Protein AF-A0AA37BQ03-F1 (afdb_monomer_lite)

Sequence (145 aa):
MERDRLVPVPTDLEKDLVEYISRFRMPSDPRALFTTEKGRMGYSYLRSFISRLGARVGIKGLHTHLFRHYYASELYRITGDIRLVQILVRHARIETTTIYEHLTTKEAVEKGKSAVEKLFRGGGDLMHDYQKTWEQHKTDGSTGI

Organism: NCBI:txid399579

pLDDT: mean 76.85, std 19.97, range [30.73, 96.44]

InterPro domains:
  IPR002104 Integrase, catalytic domain [PF00589] (2-106)
  IPR002104 Integrase, catalytic domain [PS51898] (1-113)
  IPR011010 DNA breaking-rejoining enzyme, catalytic core [SSF56349] (3-107)
  IPR013762 Integrase-like, catalytic domain superfamily [G3DSA:1.10.443.10] (1-120)

Secondary structure (DSSP, 8-state):
-PPP------TTHHHHHHHHHHHT--TT-TT-SSEETTEEPPHHHHHHHHHHHHHHTT-TT--HHHHHHHHHHHHHHHH--HHHHHHHH---------------HHHHHHHHHHHHHHHHH-TTS-HHHHHHHHHHHHHS-----

Structure (mmCIF, N/CA/C/O backbone):
data_AF-A0AA37BQ03-F1
#
_entry.id   AF-A0AA37BQ03-F1
#
loop_
_atom_site.group_PDB
_atom_site.id
_atom_site.type_symbol
_atom_site.label_atom_id
_atom_site.label_alt_id
_atom_site.label_comp_id
_atom_site.label_asym_id
_atom_site.label_entity_id
_atom_site.label_seq_id
_atom_site.pdbx_PDB_ins_code
_atom_site.Cartn_x
_atom_site.Cartn_y
_atom_site.Cartn_z
_atom_site.occupancy
_atom_site.B_iso_or_equiv
_atom_site.auth_seq_id
_atom_site.auth_comp_id
_atom_site.auth_asym_id
_atom_site.auth_atom_id
_atom_site.pdbx_PDB_model_num
ATOM 1 N N . MET A 1 1 ? 11.336 -17.155 13.006 1.00 40.31 1 MET A N 1
ATOM 2 C CA . MET A 1 1 ? 10.585 -17.573 11.805 1.00 40.31 1 MET A CA 1
ATOM 3 C C . MET A 1 1 ? 9.521 -16.533 11.531 1.00 40.31 1 MET A C 1
ATOM 5 O O . MET A 1 1 ? 8.721 -16.251 12.417 1.00 40.31 1 MET A O 1
ATOM 9 N N . GLU A 1 2 ? 9.583 -15.903 10.365 1.00 48.75 2 GLU A N 1
ATOM 10 C CA . GLU A 1 2 ? 8.554 -14.978 9.890 1.00 48.75 2 GLU A CA 1
ATOM 11 C C . GLU A 1 2 ? 7.289 -15.798 9.594 1.00 48.75 2 GLU A C 1
ATOM 13 O O . GLU A 1 2 ? 7.377 -16.838 8.949 1.00 48.75 2 GLU A O 1
ATOM 18 N N . ARG A 1 3 ? 6.151 -15.418 10.186 1.00 57.66 3 ARG A N 1
ATOM 19 C CA . ARG A 1 3 ? 4.879 -16.133 10.018 1.00 57.66 3 ARG A CA 1
ATOM 20 C C . ARG A 1 3 ? 4.084 -15.473 8.901 1.00 57.66 3 ARG A C 1
ATOM 22 O O . ARG A 1 3 ? 3.956 -14.247 8.903 1.00 57.66 3 ARG A O 1
ATOM 29 N N . ASP A 1 4 ? 3.522 -16.287 8.015 1.00 71.19 4 ASP A N 1
ATOM 30 C CA . ASP A 1 4 ? 2.591 -15.833 6.986 1.00 71.19 4 ASP A CA 1
ATOM 31 C C . ASP A 1 4 ? 1.435 -15.051 7.619 1.00 71.19 4 ASP A C 1
ATOM 33 O O . ASP A 1 4 ? 0.912 -15.411 8.681 1.00 71.19 4 ASP A O 1
ATOM 37 N N . ARG A 1 5 ? 1.048 -13.943 6.980 1.00 71.81 5 ARG A N 1
ATOM 38 C CA . ARG A 1 5 ? -0.001 -13.057 7.479 1.00 71.81 5 ARG A CA 1
ATOM 39 C C . ARG A 1 5 ? -0.948 -12.658 6.361 1.00 71.81 5 ARG A C 1
ATOM 41 O O . ARG A 1 5 ? -0.526 -12.318 5.262 1.00 71.81 5 ARG A O 1
ATOM 48 N N . LEU A 1 6 ? -2.230 -12.625 6.700 1.00 80.06 6 LEU A N 1
ATOM 49 C CA . LEU A 1 6 ? -3.270 -12.070 5.850 1.00 80.06 6 LEU A CA 1
ATOM 50 C C . LEU A 1 6 ? -3.343 -10.548 6.031 1.00 80.06 6 LEU A C 1
ATOM 52 O O . LEU A 1 6 ? -3.340 -10.042 7.157 1.00 80.06 6 LEU A O 1
ATOM 56 N N . VAL A 1 7 ? -3.420 -9.826 4.917 1.00 83.44 7 VAL A N 1
ATOM 57 C CA . VAL A 1 7 ? -3.611 -8.373 4.870 1.00 83.44 7 VAL A CA 1
ATOM 58 C C . VAL A 1 7 ? -4.824 -8.109 3.978 1.00 83.44 7 VAL A C 1
ATOM 60 O O . VAL A 1 7 ? -4.871 -8.665 2.880 1.00 83.44 7 VAL A O 1
ATOM 63 N N . PRO A 1 8 ? -5.815 -7.315 4.425 1.00 86.38 8 PRO A N 1
ATOM 64 C CA . PRO A 1 8 ? -6.913 -6.921 3.562 1.00 86.38 8 PRO A CA 1
ATOM 65 C C . PRO A 1 8 ? -6.365 -6.012 2.464 1.00 86.38 8 PRO A C 1
ATOM 67 O O . PRO A 1 8 ? -5.606 -5.082 2.739 1.00 86.38 8 PRO A O 1
ATOM 70 N N . VAL A 1 9 ? -6.755 -6.294 1.229 1.00 87.88 9 VAL A N 1
ATOM 71 C CA . VAL A 1 9 ? -6.432 -5.475 0.062 1.00 87.88 9 VAL A CA 1
ATOM 72 C C . VAL A 1 9 ? -7.726 -4.988 -0.588 1.00 87.88 9 VAL A C 1
ATOM 74 O O . VAL A 1 9 ? -8.752 -5.655 -0.431 1.00 87.88 9 VAL A O 1
ATOM 77 N N . PRO A 1 10 ? -7.701 -3.844 -1.291 1.00 88.38 10 PRO A N 1
ATOM 78 C CA . PRO A 1 10 ? -8.856 -3.361 -2.039 1.00 88.38 10 PRO A CA 1
ATOM 79 C C . PRO A 1 10 ? -9.300 -4.367 -3.093 1.00 88.38 10 PRO A C 1
ATOM 81 O O . PRO A 1 10 ? -8.460 -5.038 -3.697 1.00 88.38 10 PRO A O 1
ATOM 84 N N . THR A 1 11 ? -10.602 -4.421 -3.358 1.00 85.81 11 THR A N 1
ATOM 85 C CA . THR A 1 11 ? -11.160 -5.326 -4.377 1.00 85.81 11 THR A CA 1
ATOM 86 C C . THR A 1 11 ? -10.598 -5.057 -5.773 1.00 85.81 11 THR A C 1
ATOM 88 O O . THR A 1 11 ? -10.321 -5.991 -6.522 1.00 85.81 11 THR A O 1
ATOM 91 N N . ASP A 1 12 ? -10.326 -3.792 -6.088 1.00 86.19 12 ASP A N 1
ATOM 92 C CA . ASP A 1 12 ? -9.810 -3.384 -7.395 1.00 86.19 12 ASP A CA 1
ATOM 93 C C . ASP A 1 12 ? -8.310 -3.712 -7.585 1.00 86.19 12 ASP A C 1
ATOM 95 O O . ASP A 1 12 ? -7.830 -3.771 -8.718 1.00 86.19 12 ASP A O 1
ATOM 99 N N . LEU A 1 13 ? -7.572 -4.023 -6.505 1.00 90.06 13 LEU A N 1
ATOM 100 C CA . LEU A 1 13 ? -6.137 -4.334 -6.587 1.00 90.06 13 LEU A CA 1
ATOM 101 C C . LEU A 1 13 ? -5.863 -5.590 -7.419 1.00 90.06 13 LEU A C 1
ATOM 103 O O . LEU A 1 13 ? -4.833 -5.676 -8.084 1.00 90.06 13 LEU A O 1
ATOM 107 N N . GLU A 1 14 ? -6.759 -6.576 -7.382 1.00 89.81 14 GLU A N 1
ATOM 108 C CA . GLU A 1 14 ? -6.603 -7.798 -8.174 1.00 89.81 14 GLU A CA 1
ATOM 109 C C . GLU A 1 14 ? -6.514 -7.470 -9.667 1.00 89.81 14 GLU A C 1
ATOM 111 O O . GLU A 1 14 ? -5.606 -7.938 -10.355 1.00 89.81 14 GLU A O 1
ATOM 116 N N . LYS A 1 15 ? -7.403 -6.596 -10.145 1.00 90.69 15 LYS A N 1
ATOM 117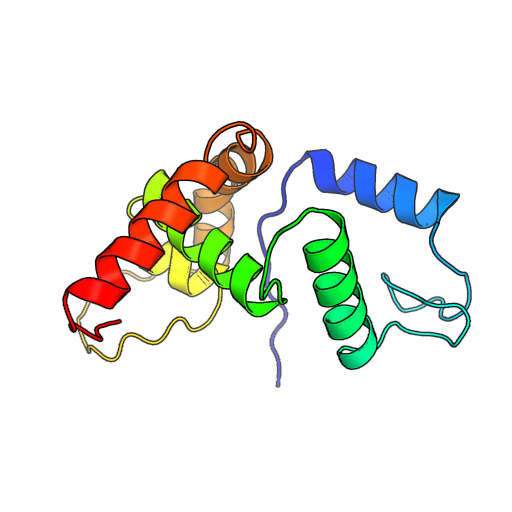 C CA . LYS A 1 15 ? -7.423 -6.141 -11.534 1.00 90.69 15 LYS A CA 1
ATOM 118 C C . LYS A 1 15 ? -6.120 -5.433 -11.904 1.00 90.69 15 LYS A C 1
ATOM 120 O O . LYS A 1 15 ? -5.528 -5.756 -12.934 1.00 90.69 15 LYS A O 1
ATOM 125 N N . ASP A 1 16 ? -5.648 -4.529 -11.049 1.00 92.50 16 ASP A N 1
ATOM 126 C CA . ASP A 1 16 ? -4.402 -3.789 -11.273 1.00 92.50 16 ASP A CA 1
ATOM 127 C C . ASP A 1 16 ? -3.182 -4.720 -11.308 1.00 92.50 16 ASP A C 1
ATOM 129 O O . ASP A 1 16 ? -2.279 -4.552 -12.131 1.00 92.50 16 ASP A O 1
ATOM 133 N N . LEU A 1 17 ? -3.150 -5.738 -10.442 1.00 94.00 17 LEU A N 1
ATOM 134 C CA . LEU A 1 17 ? -2.080 -6.734 -10.419 1.00 94.00 17 LEU A CA 1
ATOM 135 C C . LEU A 1 17 ? -2.103 -7.625 -11.660 1.00 94.00 17 LEU A C 1
ATOM 137 O O . LEU A 1 17 ? -1.041 -7.900 -12.219 1.00 94.00 17 LEU A O 1
ATOM 141 N N . VAL A 1 18 ? -3.282 -8.053 -12.114 1.00 94.56 18 VAL A N 1
ATOM 142 C CA . VAL A 1 18 ? -3.431 -8.824 -13.356 1.00 94.56 18 VAL A CA 1
ATOM 143 C C . VAL A 1 18 ? -2.958 -8.004 -14.554 1.00 94.56 18 VAL A C 1
ATOM 145 O O . VAL A 1 18 ? -2.192 -8.511 -15.379 1.00 94.56 18 VAL A O 1
ATOM 148 N N . GLU A 1 19 ? -3.344 -6.730 -14.637 1.00 95.62 19 GLU A N 1
ATOM 149 C CA . GLU A 1 19 ? -2.874 -5.834 -15.693 1.00 95.62 19 GLU A CA 1
ATOM 150 C C . GLU A 1 19 ? -1.354 -5.641 -15.627 1.00 95.62 19 GLU A C 1
ATOM 152 O O . GLU A 1 19 ? -0.666 -5.783 -16.642 1.00 95.62 19 GLU A O 1
ATOM 157 N N . TYR A 1 20 ? -0.810 -5.395 -14.433 1.00 95.81 20 TYR A N 1
ATOM 158 C CA . TYR A 1 20 ? 0.628 -5.287 -14.210 1.00 95.81 20 TYR A CA 1
ATOM 159 C C . TYR A 1 20 ? 1.383 -6.527 -14.688 1.00 95.81 20 TYR A C 1
ATOM 161 O O . TYR A 1 20 ? 2.325 -6.403 -15.474 1.00 95.81 20 TYR A O 1
ATOM 169 N N . ILE A 1 21 ? 0.959 -7.717 -14.257 1.00 95.31 21 ILE A N 1
ATOM 170 C CA . ILE A 1 21 ? 1.590 -8.989 -14.626 1.00 95.31 21 ILE A CA 1
ATOM 171 C C . ILE A 1 21 ? 1.547 -9.198 -16.141 1.00 95.31 21 ILE A C 1
ATOM 173 O O . ILE A 1 21 ? 2.533 -9.657 -16.713 1.00 95.31 21 ILE A O 1
ATOM 177 N N . SER A 1 22 ? 0.435 -8.840 -16.782 1.00 95.25 22 SER A N 1
ATOM 178 C CA . SER A 1 22 ? 0.210 -9.106 -18.205 1.00 95.25 22 SER A CA 1
ATOM 179 C C . SER A 1 22 ? 0.906 -8.106 -19.130 1.00 95.25 22 SER A C 1
ATOM 181 O O . SER A 1 22 ? 1.281 -8.470 -20.242 1.00 95.25 22 SER A O 1
ATOM 183 N N . ARG A 1 23 ? 1.059 -6.842 -18.709 1.00 95.69 23 ARG A N 1
ATOM 184 C CA . ARG A 1 23 ? 1.500 -5.745 -19.594 1.00 95.69 23 ARG A CA 1
ATOM 185 C C . ARG A 1 23 ? 2.852 -5.142 -19.234 1.00 95.69 23 ARG A C 1
ATOM 187 O O . ARG A 1 23 ? 3.537 -4.642 -20.121 1.00 95.69 23 ARG A O 1
ATOM 194 N N . PHE A 1 24 ? 3.223 -5.139 -17.955 1.00 94.62 24 PHE A N 1
ATOM 195 C CA . PHE A 1 24 ? 4.333 -4.319 -17.456 1.00 94.62 24 PHE A CA 1
ATOM 196 C C . PHE A 1 24 ? 5.413 -5.118 -16.716 1.00 94.62 24 PHE A C 1
ATOM 198 O O . PHE A 1 24 ? 6.554 -4.664 -16.611 1.00 94.62 24 PHE A O 1
ATOM 205 N N . ARG A 1 25 ? 5.080 -6.292 -16.173 1.00 95.31 25 ARG A N 1
ATOM 206 C CA . ARG A 1 25 ? 6.011 -7.113 -15.398 1.00 95.31 25 ARG A CA 1
ATOM 207 C C . ARG A 1 25 ? 7.066 -7.753 -16.300 1.00 95.31 25 ARG A C 1
ATOM 209 O O . ARG A 1 25 ? 6.753 -8.534 -17.193 1.00 95.31 25 ARG A O 1
ATOM 216 N N . MET A 1 26 ? 8.335 -7.503 -15.988 1.00 94.44 26 MET A N 1
ATOM 217 C CA . MET A 1 26 ? 9.463 -8.117 -16.692 1.00 94.44 26 MET A CA 1
ATOM 218 C C . MET A 1 26 ? 9.594 -9.608 -16.318 1.00 94.44 26 MET A C 1
ATOM 220 O O . MET A 1 26 ? 9.584 -9.931 -15.125 1.00 94.44 26 MET A O 1
ATOM 224 N N . PRO A 1 27 ? 9.785 -10.535 -17.274 1.00 94.06 27 PRO A N 1
ATOM 225 C CA . PRO A 1 27 ? 9.878 -11.975 -17.005 1.00 94.06 27 PRO A CA 1
ATOM 226 C C . PRO A 1 27 ? 11.272 -12.416 -16.506 1.00 94.06 27 PRO A C 1
ATOM 228 O O . PRO A 1 27 ? 11.739 -13.503 -16.825 1.00 94.06 27 PRO A O 1
ATOM 231 N N . SER A 1 28 ? 11.959 -11.578 -15.725 1.00 95.69 28 SER A N 1
ATOM 232 C CA . SER A 1 28 ? 13.349 -11.789 -15.286 1.00 95.69 28 SER A CA 1
ATOM 233 C C . SER A 1 28 ? 13.503 -12.660 -14.030 1.00 95.69 28 SER A C 1
ATOM 235 O O . SER A 1 28 ? 14.581 -13.185 -13.774 1.00 95.69 28 SER A O 1
ATOM 237 N N . ASP A 1 29 ? 12.439 -12.829 -13.239 1.00 95.25 29 ASP A N 1
ATOM 238 C CA . ASP A 1 29 ? 12.361 -13.785 -12.123 1.00 95.25 29 ASP A CA 1
ATOM 239 C C . ASP A 1 29 ? 10.924 -14.331 -12.061 1.00 95.25 29 ASP A C 1
ATOM 241 O O . ASP A 1 29 ? 10.019 -13.576 -11.704 1.00 95.25 29 ASP A O 1
ATOM 245 N N . PRO A 1 30 ? 10.658 -15.609 -12.388 1.00 92.25 30 PRO A N 1
ATOM 246 C CA . PRO A 1 30 ? 9.303 -16.167 -12.386 1.00 92.25 30 PRO A CA 1
ATOM 247 C C . PRO A 1 30 ? 8.683 -16.282 -10.983 1.00 92.25 30 PRO A C 1
ATOM 249 O O . PRO A 1 30 ? 7.473 -16.446 -10.870 1.00 92.25 30 PRO A O 1
ATOM 252 N N . ARG A 1 31 ? 9.476 -16.179 -9.908 1.00 94.50 31 ARG A N 1
ATOM 253 C CA . ARG A 1 31 ? 9.014 -16.334 -8.518 1.00 94.50 31 ARG A CA 1
ATOM 254 C C . ARG A 1 31 ? 8.711 -15.010 -7.815 1.00 94.50 31 ARG A C 1
ATOM 256 O O . ARG A 1 31 ? 8.228 -15.034 -6.686 1.00 94.50 31 ARG A O 1
ATOM 263 N N . ALA A 1 32 ? 9.023 -13.865 -8.423 1.00 95.00 32 ALA A N 1
ATOM 264 C CA . ALA A 1 32 ? 8.833 -12.550 -7.810 1.00 95.00 32 ALA A CA 1
ATOM 265 C C . ALA A 1 32 ? 7.650 -11.800 -8.424 1.00 95.00 32 ALA A C 1
ATOM 267 O O . ALA A 1 32 ? 7.584 -11.661 -9.639 1.00 95.00 32 ALA A O 1
ATOM 268 N N . LEU A 1 33 ? 6.752 -11.238 -7.612 1.00 94.56 33 LEU A N 1
ATOM 269 C CA . LEU A 1 33 ? 5.666 -10.409 -8.145 1.00 94.56 33 LEU A CA 1
ATOM 270 C C . LEU A 1 33 ? 6.225 -9.165 -8.852 1.00 94.56 33 LEU A C 1
ATOM 272 O O . LEU A 1 33 ? 5.939 -8.960 -10.024 1.00 94.56 33 LEU A O 1
ATOM 276 N N . PHE A 1 34 ? 7.088 -8.402 -8.175 1.00 95.62 34 PHE A N 1
ATOM 277 C CA . PHE A 1 34 ? 7.704 -7.191 -8.720 1.00 95.62 34 PHE A CA 1
ATOM 278 C C . PHE A 1 34 ? 9.124 -7.447 -9.227 1.00 95.62 34 PHE A C 1
ATOM 280 O O . PHE A 1 34 ? 10.013 -7.872 -8.479 1.00 95.62 34 PHE A O 1
ATOM 287 N N . THR A 1 35 ? 9.352 -7.135 -10.497 1.00 96.44 35 THR A N 1
ATOM 288 C CA . THR A 1 35 ? 10.618 -7.380 -11.194 1.00 96.44 35 THR A CA 1
ATOM 289 C C . THR A 1 35 ? 11.126 -6.130 -11.908 1.00 96.44 35 THR A C 1
ATOM 291 O O . THR A 1 35 ? 10.409 -5.154 -12.122 1.00 96.44 35 THR A O 1
ATOM 294 N N . THR A 1 36 ? 12.407 -6.166 -12.250 1.00 94.50 36 THR A N 1
ATOM 295 C CA . THR A 1 36 ? 13.124 -5.200 -13.086 1.00 94.50 36 THR A CA 1
ATOM 296 C C . THR A 1 36 ? 13.821 -5.963 -14.211 1.00 94.50 36 THR A C 1
ATOM 298 O O . THR A 1 36 ? 13.879 -7.191 -14.182 1.00 94.50 36 THR A O 1
ATOM 301 N N . GLU A 1 37 ? 14.428 -5.270 -15.169 1.00 92.06 37 GLU A N 1
ATOM 302 C CA . GLU A 1 37 ? 15.248 -5.911 -16.212 1.00 92.06 37 GLU A CA 1
ATOM 303 C C . GLU A 1 37 ? 16.388 -6.771 -15.634 1.00 92.06 37 GLU A C 1
ATOM 305 O O . GLU A 1 37 ? 16.770 -7.775 -16.223 1.00 92.06 37 GLU A O 1
ATOM 310 N N . LYS A 1 38 ? 16.891 -6.424 -14.440 1.00 92.44 38 LYS A N 1
ATOM 311 C CA . LYS A 1 38 ? 18.000 -7.119 -13.764 1.00 92.44 38 LYS A CA 1
ATOM 312 C C . LYS A 1 38 ? 17.561 -8.280 -12.858 1.00 92.44 38 LYS A C 1
ATOM 314 O O . LYS A 1 38 ? 18.397 -8.836 -12.153 1.00 92.44 38 LYS A O 1
ATOM 319 N N . GLY A 1 39 ? 16.271 -8.619 -12.822 1.00 94.88 39 GLY A N 1
ATOM 320 C CA . GLY 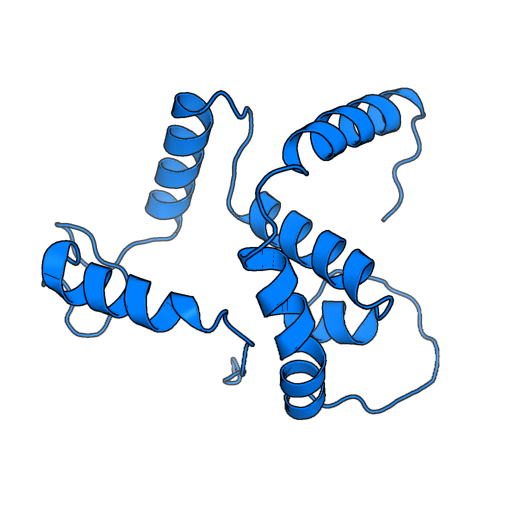A 1 39 ? 15.707 -9.625 -11.911 1.00 94.88 39 GLY A CA 1
ATOM 321 C C . GLY A 1 39 ? 14.764 -9.021 -10.870 1.00 94.88 39 GLY A C 1
ATOM 322 O O . GLY A 1 39 ? 14.155 -7.971 -11.095 1.00 94.88 39 GLY A O 1
ATOM 323 N N . ARG A 1 40 ? 14.633 -9.677 -9.711 1.00 96.38 40 ARG A N 1
ATOM 324 C CA . ARG A 1 40 ? 13.757 -9.249 -8.606 1.00 96.38 40 ARG A CA 1
ATOM 325 C C . ARG A 1 40 ? 13.994 -7.793 -8.203 1.00 96.38 40 ARG A C 1
ATOM 327 O O . ARG A 1 40 ? 15.131 -7.361 -8.023 1.00 96.38 40 ARG A O 1
ATOM 334 N N . MET A 1 41 ? 12.911 -7.049 -7.986 1.00 95.56 41 MET A N 1
ATOM 335 C CA . MET A 1 41 ? 13.011 -5.683 -7.484 1.00 95.56 41 MET A CA 1
ATOM 336 C C . MET A 1 41 ? 13.550 -5.668 -6.046 1.00 95.56 41 MET A C 1
ATOM 338 O O . MET A 1 41 ? 12.923 -6.186 -5.124 1.00 95.56 41 MET A O 1
ATOM 342 N N . GLY A 1 42 ? 14.713 -5.046 -5.853 1.00 94.75 42 GLY A N 1
ATOM 343 C CA . GLY A 1 42 ? 15.289 -4.817 -4.529 1.00 94.75 42 GLY A CA 1
ATOM 344 C C . GLY A 1 42 ? 14.697 -3.593 -3.822 1.00 94.75 42 GLY A C 1
ATOM 345 O O . GLY A 1 42 ? 14.231 -2.646 -4.460 1.00 94.75 42 GLY A O 1
ATOM 346 N N . TYR A 1 43 ? 14.792 -3.568 -2.491 1.00 91.19 43 TYR A N 1
ATOM 347 C CA . TYR A 1 43 ? 14.283 -2.464 -1.667 1.00 91.19 43 TYR A CA 1
ATOM 348 C C . TYR A 1 43 ? 14.921 -1.106 -2.010 1.00 91.19 43 TYR A C 1
ATOM 350 O O . TYR A 1 43 ? 14.225 -0.092 -2.072 1.00 91.19 43 TYR A O 1
ATOM 358 N N . SER A 1 44 ? 16.226 -1.080 -2.301 1.00 91.12 44 SER A N 1
ATOM 359 C CA . SER A 1 44 ? 16.927 0.146 -2.707 1.00 91.12 44 SER A CA 1
ATOM 360 C C . SER A 1 44 ? 16.343 0.742 -3.989 1.00 91.12 44 SER A C 1
ATOM 362 O O . SER A 1 44 ? 16.134 1.952 -4.061 1.00 91.12 44 SER A O 1
ATOM 364 N N . TYR A 1 45 ? 16.002 -0.103 -4.971 1.00 93.56 45 TYR A N 1
ATOM 365 C CA . TYR A 1 45 ? 15.361 0.350 -6.206 1.00 93.56 45 TYR A CA 1
ATOM 366 C C . TYR A 1 45 ? 13.977 0.937 -5.927 1.00 93.56 45 TYR A C 1
ATOM 368 O O . TYR A 1 45 ? 13.686 2.037 -6.394 1.00 93.56 45 TYR A O 1
ATOM 376 N N . LEU A 1 46 ? 13.153 0.244 -5.130 1.00 92.56 46 LEU A N 1
ATOM 377 C CA . LEU A 1 46 ? 11.826 0.723 -4.737 1.00 92.56 46 LEU A CA 1
ATOM 378 C C . LEU A 1 46 ? 11.910 2.094 -4.054 1.00 92.56 46 LEU A C 1
ATOM 380 O O . LEU A 1 46 ? 11.184 3.015 -4.421 1.00 92.56 46 LEU A O 1
ATOM 384 N N . ARG A 1 47 ? 12.836 2.267 -3.103 1.00 91.19 47 ARG A N 1
ATOM 385 C CA . ARG A 1 47 ? 13.047 3.543 -2.406 1.00 91.19 47 ARG A CA 1
ATOM 386 C C . ARG A 1 47 ? 13.403 4.668 -3.381 1.00 91.19 47 ARG A C 1
ATOM 388 O O . ARG A 1 47 ? 12.792 5.734 -3.325 1.00 91.19 47 ARG A O 1
ATOM 395 N N . SER A 1 48 ? 14.349 4.432 -4.290 1.00 91.81 48 SER A N 1
ATOM 396 C CA . SER A 1 48 ? 14.721 5.422 -5.306 1.00 91.81 48 SER A CA 1
ATOM 397 C C . SER A 1 48 ? 13.580 5.706 -6.286 1.00 91.81 48 SER A C 1
ATOM 399 O O . SER A 1 48 ? 13.388 6.854 -6.675 1.00 91.81 48 SER A O 1
ATOM 401 N N . PHE A 1 49 ? 12.809 4.690 -6.678 1.00 92.31 49 PHE A N 1
ATOM 402 C CA . PHE A 1 49 ? 11.643 4.842 -7.547 1.00 92.31 49 PHE A CA 1
ATOM 403 C C . PHE A 1 49 ? 10.579 5.744 -6.912 1.00 92.31 49 PHE A C 1
ATOM 405 O O . PHE A 1 49 ? 10.165 6.716 -7.539 1.00 92.31 49 PHE A O 1
ATOM 412 N N . ILE A 1 50 ? 10.213 5.489 -5.654 1.00 92.69 50 ILE A N 1
ATOM 413 C CA . ILE A 1 50 ? 9.247 6.309 -4.912 1.00 92.69 50 ILE A CA 1
ATOM 414 C C . ILE A 1 50 ? 9.743 7.747 -4.732 1.00 92.69 50 ILE A C 1
ATOM 416 O O . ILE A 1 50 ? 8.977 8.686 -4.929 1.00 92.69 50 ILE A O 1
ATOM 420 N N . SER A 1 51 ? 11.028 7.939 -4.425 1.00 90.06 51 SER A N 1
ATOM 421 C CA . SER A 1 51 ? 11.604 9.282 -4.300 1.00 90.06 51 SER A CA 1
ATOM 422 C C . SER A 1 51 ? 11.529 10.069 -5.617 1.00 90.06 51 SER A C 1
ATOM 424 O O . SER A 1 51 ? 11.113 11.228 -5.618 1.00 90.06 51 SER A O 1
ATOM 426 N N . ARG A 1 52 ? 11.844 9.430 -6.755 1.00 92.88 52 ARG A N 1
ATOM 427 C CA . ARG A 1 52 ? 11.699 10.046 -8.086 1.00 92.88 52 ARG A CA 1
ATOM 428 C C . ARG A 1 52 ? 10.243 10.346 -8.432 1.00 92.88 52 ARG A C 1
ATOM 430 O O . ARG A 1 52 ? 9.970 11.384 -9.028 1.00 92.88 52 ARG A O 1
ATOM 437 N N . LEU A 1 53 ? 9.323 9.450 -8.076 1.00 93.31 53 LEU A N 1
ATOM 438 C CA . LEU A 1 53 ? 7.894 9.668 -8.276 1.00 93.31 53 LEU A CA 1
ATOM 439 C C . LEU A 1 53 ? 7.430 10.904 -7.501 1.00 93.31 53 LEU A C 1
ATOM 441 O O . LEU A 1 53 ? 6.809 11.775 -8.095 1.00 93.31 53 LEU A O 1
ATOM 445 N N . GLY A 1 54 ? 7.813 11.020 -6.225 1.00 91.88 54 GLY A N 1
ATOM 446 C CA . GLY A 1 54 ? 7.514 12.183 -5.387 1.00 91.88 54 GLY A CA 1
ATOM 447 C C . GLY A 1 54 ? 8.017 13.485 -5.999 1.00 91.88 54 GLY A C 1
ATOM 448 O O . GLY A 1 54 ? 7.248 14.429 -6.138 1.00 91.88 54 GLY A O 1
ATOM 449 N N . ALA A 1 55 ? 9.268 13.507 -6.469 1.00 91.50 55 ALA A N 1
ATOM 450 C CA . ALA A 1 55 ? 9.823 14.670 -7.159 1.00 91.50 55 ALA A CA 1
ATOM 451 C C . ALA A 1 55 ? 9.018 15.054 -8.415 1.00 91.50 55 ALA A C 1
ATOM 453 O O . ALA A 1 55 ? 8.782 16.236 -8.648 1.00 91.50 55 ALA A O 1
ATOM 454 N N . ARG A 1 56 ? 8.555 14.067 -9.196 1.00 93.44 56 ARG A N 1
ATOM 455 C CA . ARG A 1 56 ? 7.748 14.296 -10.406 1.00 93.44 56 ARG A CA 1
ATOM 456 C C . ARG A 1 56 ? 6.378 14.901 -10.101 1.00 93.44 56 ARG A C 1
ATOM 458 O O . ARG A 1 56 ? 5.909 15.724 -10.875 1.00 93.44 56 ARG A O 1
ATOM 465 N N . VAL A 1 57 ? 5.744 14.491 -9.004 1.00 93.00 57 VAL A N 1
ATOM 466 C CA . VAL A 1 57 ? 4.411 14.981 -8.606 1.00 93.00 57 VAL A CA 1
ATOM 467 C C . VAL A 1 57 ? 4.467 16.148 -7.610 1.00 93.00 57 VAL A C 1
ATOM 469 O O . VAL A 1 57 ? 3.440 16.544 -7.074 1.00 93.00 57 VAL A O 1
ATOM 472 N N . GLY A 1 58 ? 5.657 16.694 -7.330 1.00 91.31 58 GLY A N 1
ATOM 473 C CA . GLY A 1 58 ? 5.840 17.827 -6.416 1.00 91.31 58 GLY A CA 1
ATOM 474 C C . GLY A 1 58 ? 5.786 17.488 -4.918 1.00 91.31 58 GLY A C 1
ATOM 475 O O . GLY A 1 58 ? 5.813 18.393 -4.086 1.00 91.31 58 GLY A O 1
ATOM 476 N N . ILE A 1 59 ? 5.762 16.207 -4.540 1.00 88.06 59 ILE A N 1
ATOM 477 C CA . ILE A 1 59 ? 5.755 15.763 -3.139 1.00 88.06 59 ILE A CA 1
ATOM 478 C C . ILE A 1 59 ? 7.196 15.587 -2.646 1.00 88.06 59 ILE A C 1
ATOM 480 O O . ILE A 1 59 ? 7.882 14.607 -2.958 1.00 88.06 59 ILE A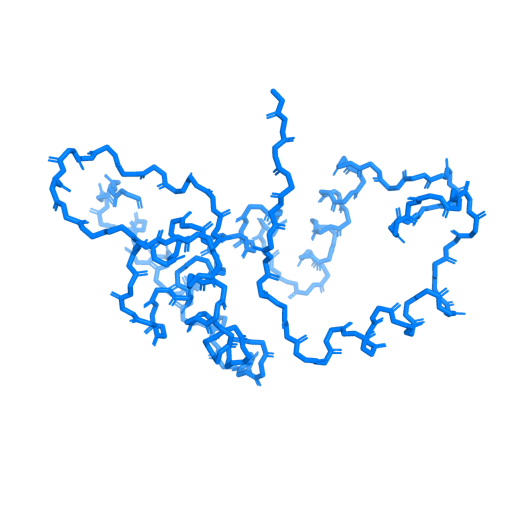 O 1
ATOM 484 N N . LYS A 1 60 ? 7.662 16.539 -1.831 1.00 85.62 60 LYS A N 1
ATOM 485 C CA . LYS A 1 60 ? 8.986 16.482 -1.193 1.00 85.62 60 LYS A CA 1
ATOM 486 C C . LYS A 1 60 ? 9.026 15.393 -0.117 1.00 85.62 60 LYS A C 1
ATOM 488 O O . LYS A 1 60 ? 8.116 15.270 0.692 1.00 85.62 60 LYS A O 1
ATOM 493 N N . GLY A 1 61 ? 10.114 14.621 -0.087 1.00 83.50 61 GLY A N 1
ATOM 494 C CA . GLY A 1 61 ? 10.356 13.630 0.968 1.00 83.50 61 GLY A CA 1
ATOM 495 C C . GLY A 1 61 ? 9.508 12.355 0.880 1.00 83.50 61 GLY A C 1
ATOM 496 O O . GLY A 1 61 ? 9.458 11.610 1.856 1.00 83.50 61 GLY A O 1
ATOM 497 N N . LEU A 1 62 ? 8.865 12.067 -0.258 1.00 87.81 62 LEU A N 1
ATOM 498 C CA . LEU A 1 62 ? 8.100 10.830 -0.445 1.00 87.81 62 LEU A CA 1
ATOM 499 C C . LEU A 1 62 ? 9.008 9.590 -0.336 1.00 87.81 62 LEU A C 1
ATOM 501 O O . LEU A 1 62 ? 9.994 9.454 -1.062 1.00 87.81 62 LEU A O 1
ATOM 505 N N . HIS A 1 63 ? 8.664 8.671 0.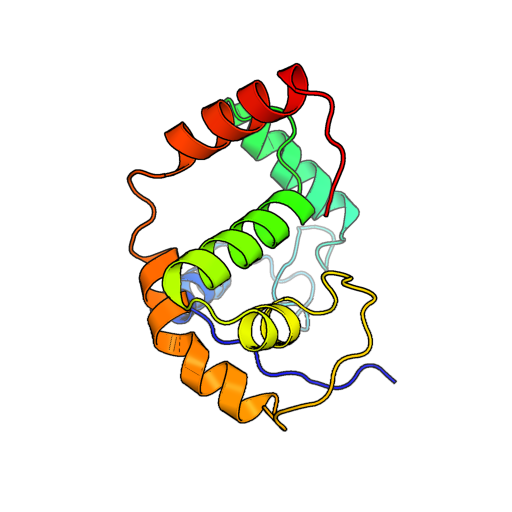566 1.00 85.81 63 HIS A N 1
ATOM 506 C CA . HIS A 1 63 ? 9.380 7.412 0.782 1.00 85.81 63 HIS A CA 1
ATOM 507 C C . HIS A 1 63 ? 8.434 6.331 1.328 1.00 85.81 63 HIS A C 1
ATOM 509 O O . HIS A 1 63 ? 7.326 6.619 1.769 1.00 85.81 63 HIS A O 1
ATOM 515 N N . THR A 1 64 ? 8.871 5.067 1.326 1.00 85.56 64 THR A N 1
ATOM 516 C CA . THR A 1 64 ? 7.999 3.908 1.610 1.00 85.56 64 THR A CA 1
ATOM 517 C C . THR A 1 64 ? 7.336 3.933 2.990 1.00 85.56 64 THR A C 1
ATOM 519 O O . THR A 1 64 ? 6.218 3.448 3.131 1.00 85.56 64 THR A O 1
ATOM 522 N N . HIS A 1 65 ? 8.002 4.484 4.013 1.00 84.50 65 HIS A N 1
ATOM 523 C CA . HIS A 1 65 ? 7.413 4.581 5.353 1.00 84.50 65 HIS A CA 1
ATOM 524 C C . HIS A 1 65 ? 6.256 5.583 5.398 1.00 84.50 65 HIS A C 1
ATOM 526 O O . HIS A 1 65 ? 5.301 5.342 6.127 1.00 84.50 65 HIS A O 1
ATOM 532 N N . LEU A 1 66 ? 6.273 6.637 4.573 1.00 85.38 66 LEU A N 1
ATOM 533 C CA . LEU A 1 66 ? 5.192 7.622 4.538 1.00 85.38 66 LEU A CA 1
ATOM 534 C C . LEU A 1 66 ? 3.858 6.994 4.113 1.00 85.38 66 LEU A C 1
ATOM 536 O O . LEU A 1 66 ? 2.842 7.258 4.743 1.00 85.38 66 LEU A O 1
ATOM 540 N N . PHE A 1 67 ? 3.864 6.089 3.126 1.00 87.31 67 PHE A N 1
ATOM 541 C CA . PHE A 1 67 ? 2.657 5.341 2.748 1.00 87.31 67 PHE A CA 1
ATOM 542 C C . PHE A 1 67 ? 2.125 4.477 3.889 1.00 87.31 67 PHE A C 1
ATOM 544 O O . PHE A 1 67 ? 0.918 4.373 4.082 1.00 87.31 67 PHE A O 1
ATOM 551 N N . ARG A 1 68 ? 3.025 3.872 4.670 1.00 85.56 68 ARG A N 1
ATOM 552 C CA . ARG A 1 68 ? 2.653 3.063 5.834 1.00 85.56 68 ARG A CA 1
ATOM 553 C C . ARG A 1 68 ? 2.037 3.916 6.942 1.00 85.56 68 ARG A C 1
ATOM 555 O O . ARG A 1 68 ? 1.050 3.489 7.527 1.00 85.56 68 ARG A O 1
ATOM 562 N N . HIS A 1 69 ? 2.609 5.087 7.223 1.00 84.12 69 HIS A N 1
ATOM 563 C CA . HIS A 1 69 ? 2.055 6.029 8.197 1.00 84.12 69 HIS A CA 1
ATOM 564 C C . HIS A 1 69 ? 0.690 6.544 7.749 1.00 84.12 69 HIS A C 1
ATOM 566 O O . HIS A 1 69 ? -0.255 6.467 8.522 1.00 84.12 69 HIS A O 1
ATOM 572 N N . TYR A 1 70 ? 0.565 6.959 6.486 1.00 86.25 70 TYR A N 1
ATOM 573 C CA . TYR A 1 70 ? -0.713 7.371 5.910 1.00 86.25 70 TYR A CA 1
ATOM 574 C C . TYR A 1 70 ? -1.771 6.271 6.046 1.00 86.25 70 TYR A C 1
ATOM 576 O O . TYR A 1 70 ? -2.845 6.513 6.585 1.00 86.25 70 TYR A O 1
ATOM 584 N N . TYR A 1 71 ? -1.430 5.040 5.652 1.00 87.75 71 TYR A N 1
ATOM 585 C CA . TYR A 1 71 ? -2.318 3.892 5.803 1.00 87.75 71 TYR A CA 1
ATOM 586 C C . TYR A 1 71 ? -2.732 3.665 7.264 1.00 87.75 71 TYR A C 1
ATOM 588 O O . TYR A 1 71 ? -3.904 3.427 7.529 1.00 87.75 71 TYR A O 1
ATOM 596 N N . ALA A 1 72 ? -1.804 3.770 8.220 1.00 86.94 72 ALA A N 1
ATOM 597 C CA . ALA A 1 72 ? -2.097 3.596 9.642 1.00 86.94 72 ALA A CA 1
ATOM 598 C C . ALA A 1 72 ? -3.045 4.676 10.187 1.00 86.94 72 ALA A C 1
ATOM 600 O O . ALA A 1 72 ? -4.052 4.345 10.816 1.00 86.94 72 ALA A O 1
ATOM 601 N N . SER A 1 73 ? -2.731 5.949 9.932 1.00 84.81 73 SER A N 1
ATOM 602 C CA . SER A 1 73 ? -3.516 7.091 10.405 1.00 84.81 73 SER A CA 1
ATOM 603 C C . SER A 1 73 ? -4.914 7.097 9.801 1.00 84.81 73 SER A C 1
ATOM 605 O O . SER A 1 73 ? -5.894 7.298 10.512 1.00 84.81 73 SER A O 1
ATOM 607 N N . GLU A 1 74 ? -5.024 6.818 8.504 1.00 87.12 74 GLU A N 1
ATOM 608 C CA . GLU A 1 74 ? -6.304 6.822 7.802 1.00 87.12 74 GLU A CA 1
ATOM 609 C C . GLU A 1 74 ? -7.174 5.626 8.198 1.00 87.12 74 GLU A C 1
ATOM 611 O O . GLU A 1 74 ? -8.372 5.765 8.441 1.00 87.12 74 GLU A O 1
ATOM 616 N N . LEU A 1 75 ? -6.564 4.453 8.372 1.00 87.38 75 LEU A N 1
ATOM 617 C CA . LEU A 1 75 ? -7.256 3.286 8.905 1.00 87.38 75 LEU A CA 1
ATOM 618 C C . LEU A 1 75 ? -7.787 3.550 10.322 1.00 87.38 75 LEU A C 1
ATOM 620 O O . LEU A 1 75 ? -8.922 3.175 10.621 1.00 87.38 75 LEU A O 1
ATOM 624 N N . TYR A 1 76 ? -7.015 4.226 11.180 1.00 87.19 76 TYR A N 1
ATOM 625 C CA . TYR A 1 76 ? -7.491 4.646 12.500 1.00 87.19 76 TYR A CA 1
ATOM 626 C C . TYR A 1 76 ? -8.644 5.646 12.387 1.00 87.19 76 TYR A C 1
ATOM 628 O O . TYR A 1 76 ? -9.666 5.463 13.037 1.00 87.19 76 TYR A O 1
ATOM 636 N N . ARG A 1 77 ? -8.531 6.652 11.515 1.00 86.25 77 ARG A N 1
ATOM 637 C CA . ARG A 1 77 ? -9.574 7.664 11.295 1.00 86.25 77 ARG A CA 1
ATOM 638 C C . ARG A 1 77 ? -10.909 7.047 10.874 1.00 86.25 77 ARG A C 1
ATOM 640 O O . ARG A 1 77 ? -11.956 7.491 11.330 1.00 86.25 77 ARG A O 1
ATOM 647 N N . ILE A 1 78 ? -10.876 6.023 10.020 1.00 87.75 78 ILE A N 1
ATOM 648 C CA . ILE A 1 78 ? -12.087 5.349 9.529 1.00 87.75 78 ILE A CA 1
ATOM 649 C C . ILE A 1 78 ? -12.689 4.412 10.586 1.00 87.75 78 ILE A C 1
ATOM 651 O O . ILE A 1 78 ? -13.906 4.243 10.628 1.00 87.75 78 ILE A O 1
ATOM 655 N N . THR A 1 79 ? -11.857 3.762 11.403 1.00 86.88 79 THR A N 1
ATOM 656 C CA . THR A 1 79 ? -12.297 2.643 12.258 1.00 86.88 79 THR A CA 1
ATOM 657 C C . THR A 1 79 ? -12.391 2.975 13.743 1.00 86.88 79 THR A C 1
ATOM 659 O O . THR A 1 79 ? -13.089 2.271 14.467 1.00 86.88 79 THR A O 1
ATOM 662 N N . GLY A 1 80 ? -11.668 3.994 14.209 1.00 87.38 80 GL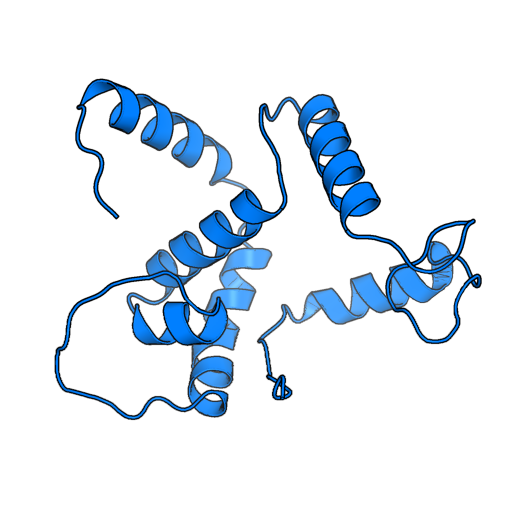Y A N 1
ATOM 663 C CA . GLY A 1 80 ? -11.467 4.301 15.627 1.00 87.38 80 GLY A CA 1
ATOM 664 C C . GLY A 1 80 ? -10.726 3.211 16.413 1.00 87.38 80 GLY A C 1
ATOM 665 O O . GLY A 1 80 ? -10.655 3.291 17.635 1.00 87.38 80 GLY A O 1
ATOM 666 N N . ASP A 1 81 ? -10.187 2.179 15.751 1.00 87.38 81 ASP A N 1
ATOM 667 C CA . ASP A 1 81 ? -9.678 0.970 16.404 1.00 87.38 81 ASP A CA 1
ATOM 668 C C . ASP A 1 81 ? -8.153 0.857 16.269 1.00 87.38 81 ASP A C 1
ATOM 670 O O . ASP A 1 81 ? -7.605 0.406 15.258 1.00 87.38 81 ASP A O 1
ATOM 674 N N . ILE A 1 82 ? -7.443 1.246 17.330 1.00 84.81 82 ILE A N 1
ATOM 675 C CA . ILE A 1 82 ? -5.978 1.191 17.362 1.00 84.81 82 ILE A CA 1
ATOM 676 C C . ILE A 1 82 ? -5.436 -0.248 17.346 1.00 84.81 82 ILE A C 1
ATOM 678 O O . ILE A 1 82 ? -4.345 -0.478 16.823 1.00 84.81 82 ILE A O 1
ATOM 682 N N . ARG A 1 83 ? -6.180 -1.245 17.854 1.00 82.69 83 ARG A N 1
ATOM 683 C CA . ARG A 1 83 ? -5.760 -2.660 17.823 1.00 82.69 83 ARG A CA 1
ATOM 684 C C . ARG A 1 83 ? -5.814 -3.208 16.409 1.00 82.69 83 ARG A C 1
ATOM 686 O O . ARG A 1 83 ? -4.856 -3.839 15.957 1.00 82.69 83 ARG A O 1
ATOM 693 N N . LEU A 1 84 ? -6.895 -2.913 15.695 1.00 86.06 84 LEU A N 1
ATOM 694 C CA . LEU A 1 84 ? -7.044 -3.220 14.279 1.00 86.06 84 LEU A CA 1
ATOM 695 C C . LEU A 1 84 ? -5.885 -2.626 13.470 1.00 86.06 84 LEU A C 1
ATOM 697 O O . LEU A 1 84 ? -5.251 -3.341 12.694 1.00 86.06 84 LEU A O 1
ATOM 701 N N . VAL A 1 85 ? -5.542 -1.357 13.705 1.00 86.38 85 VAL A N 1
ATOM 702 C CA . VAL A 1 85 ? -4.414 -0.679 13.044 1.00 86.38 85 VAL A CA 1
ATOM 703 C C . VAL A 1 85 ? -3.078 -1.337 13.389 1.00 86.38 85 VAL A C 1
ATOM 705 O O . VAL A 1 85 ? -2.294 -1.637 12.488 1.00 86.38 85 VAL A O 1
ATOM 708 N N . GLN A 1 86 ? -2.816 -1.626 14.668 1.00 82.94 86 GLN A N 1
ATOM 709 C CA . GLN A 1 86 ? -1.589 -2.297 15.115 1.00 82.94 86 GLN A CA 1
ATOM 710 C C . GLN A 1 86 ? -1.405 -3.659 14.448 1.00 82.94 86 GLN A C 1
ATOM 712 O O . GLN A 1 86 ? -0.305 -3.975 13.978 1.00 82.94 86 GLN A O 1
ATOM 717 N N . ILE A 1 87 ? -2.480 -4.449 14.388 1.00 84.12 87 ILE A N 1
ATOM 718 C CA . ILE A 1 87 ? -2.486 -5.751 13.734 1.00 84.12 87 ILE A CA 1
ATOM 719 C C . ILE A 1 87 ? -2.244 -5.553 12.237 1.00 84.12 87 ILE A C 1
ATOM 721 O O . ILE A 1 87 ? -1.280 -6.110 11.718 1.00 84.12 87 ILE A O 1
ATOM 725 N N . LEU A 1 88 ? -3.042 -4.724 11.550 1.00 85.62 88 LEU A N 1
ATOM 726 C CA . LEU A 1 88 ? -2.995 -4.529 10.096 1.00 85.62 88 LEU A CA 1
ATOM 727 C C . LEU A 1 88 ? -1.691 -3.917 9.578 1.00 85.62 88 LEU A C 1
ATOM 729 O O . LEU A 1 88 ? -1.179 -4.403 8.570 1.00 85.62 88 LEU A O 1
ATOM 733 N N . VAL A 1 89 ? -1.125 -2.929 10.266 1.00 82.62 89 VAL A N 1
ATOM 734 C CA . VAL A 1 89 ? 0.132 -2.279 9.874 1.00 82.62 89 VAL A CA 1
ATOM 735 C C . VAL A 1 89 ? 1.328 -3.129 10.283 1.00 82.62 89 VAL A C 1
ATOM 737 O O . VAL A 1 89 ? 2.263 -3.235 9.497 1.00 82.62 89 VAL A O 1
ATOM 740 N N . ARG A 1 90 ? 1.284 -3.791 11.448 1.00 74.19 90 ARG A N 1
ATOM 741 C CA . ARG A 1 90 ? 2.406 -4.383 12.202 1.00 74.19 90 ARG A CA 1
ATOM 742 C C . ARG A 1 90 ? 3.254 -3.320 12.930 1.00 74.19 90 ARG A C 1
ATOM 744 O O . ARG A 1 90 ? 3.904 -2.495 12.298 1.00 74.19 90 ARG A O 1
ATOM 751 N N . HIS A 1 91 ? 3.299 -3.386 14.261 1.00 62.34 91 HIS A N 1
ATOM 752 C CA . HIS A 1 91 ? 4.247 -2.660 15.129 1.00 62.34 91 HIS A CA 1
ATOM 753 C C . HIS A 1 91 ? 4.374 -1.133 14.907 1.00 62.34 91 HIS A C 1
ATOM 755 O O . HIS A 1 91 ? 5.489 -0.623 14.805 1.00 62.34 91 HIS A O 1
ATOM 761 N N . ALA A 1 92 ? 3.276 -0.374 14.906 1.00 48.03 92 ALA A N 1
ATOM 762 C CA . ALA A 1 92 ? 3.384 1.004 15.397 1.00 48.03 92 ALA A CA 1
ATOM 763 C C . ALA A 1 92 ? 3.577 0.889 16.920 1.00 48.03 92 ALA A C 1
ATOM 765 O O . ALA A 1 92 ? 2.674 0.411 17.606 1.00 48.03 92 ALA A O 1
ATOM 766 N N . ARG A 1 93 ? 4.784 1.146 17.438 1.00 43.91 93 ARG A N 1
ATOM 767 C CA . ARG A 1 93 ? 5.055 1.096 18.884 1.00 43.91 93 ARG A CA 1
ATOM 768 C C . ARG A 1 93 ? 4.035 1.968 19.620 1.00 43.91 93 ARG A C 1
ATOM 770 O O . ARG A 1 93 ? 3.991 3.159 19.361 1.00 43.91 93 ARG A O 1
ATOM 777 N N . ILE A 1 94 ? 3.313 1.390 20.575 1.00 43.88 94 ILE A N 1
ATOM 778 C CA . ILE A 1 94 ? 2.928 2.094 21.799 1.00 43.88 94 ILE A CA 1
ATOM 779 C C . ILE A 1 94 ? 3.269 1.134 22.934 1.00 43.88 94 ILE A C 1
ATOM 781 O O . ILE A 1 94 ? 2.624 0.101 23.115 1.00 43.88 94 ILE A O 1
ATOM 785 N N . GLU A 1 95 ? 4.360 1.432 23.633 1.00 44.00 95 GLU A N 1
ATOM 786 C CA . GLU A 1 95 ? 4.615 0.882 24.957 1.00 44.00 95 GLU A CA 1
ATOM 787 C C . GLU A 1 95 ? 3.559 1.463 25.891 1.00 44.00 95 GLU A C 1
ATOM 789 O O . GLU A 1 95 ? 3.724 2.565 26.389 1.00 44.00 95 GLU A O 1
ATOM 794 N N . THR A 1 96 ? 2.467 0.742 26.112 1.00 38.09 96 THR A N 1
ATOM 795 C CA . THR A 1 96 ? 1.752 0.793 27.388 1.00 38.09 96 THR A CA 1
ATOM 796 C C . THR A 1 96 ? 1.003 -0.516 27.588 1.00 38.09 96 THR A C 1
ATOM 798 O O . THR A 1 96 ? 0.111 -0.915 26.840 1.00 38.09 96 THR A O 1
ATOM 801 N N . THR A 1 97 ? 1.446 -1.229 28.615 1.00 47.50 97 THR A N 1
ATOM 802 C CA . THR A 1 97 ? 0.760 -2.336 29.267 1.00 47.50 97 THR A CA 1
ATOM 803 C C . THR A 1 97 ? -0.634 -1.907 29.704 1.00 47.50 97 THR A C 1
ATOM 805 O O . THR A 1 97 ? -0.775 -1.368 30.796 1.00 47.50 97 THR A O 1
ATOM 808 N N . THR A 1 98 ? -1.660 -2.209 28.909 1.00 38.84 98 THR A N 1
ATOM 809 C CA . THR A 1 98 ? -3.029 -2.261 29.430 1.00 38.84 98 THR A CA 1
ATOM 810 C C . THR A 1 98 ? -3.842 -3.362 28.750 1.00 38.84 98 THR A C 1
ATOM 812 O O . THR A 1 98 ? -4.024 -3.407 27.535 1.00 38.84 98 THR A O 1
ATOM 815 N N . ILE A 1 99 ? -4.234 -4.293 29.611 1.00 52.41 99 ILE A N 1
ATOM 816 C CA . ILE A 1 99 ? -5.384 -5.198 29.639 1.00 52.41 99 ILE A CA 1
ATOM 817 C C . ILE A 1 99 ? -6.452 -4.952 28.536 1.00 52.41 99 ILE A C 1
ATOM 819 O O . ILE A 1 99 ? -6.887 -3.822 28.343 1.00 52.41 99 ILE A O 1
ATOM 823 N N . TYR A 1 100 ? -6.899 -6.061 27.915 1.00 43.28 100 TYR A N 1
ATOM 824 C CA . TYR A 1 100 ? -8.145 -6.312 27.147 1.00 43.28 100 TYR A CA 1
ATOM 825 C C . TYR A 1 100 ? -8.101 -6.542 25.609 1.00 43.28 100 TYR A C 1
ATOM 827 O O . TYR A 1 100 ? -7.415 -5.860 24.848 1.00 43.28 100 TYR A O 1
ATOM 835 N N . GLU A 1 101 ? -8.929 -7.545 25.251 1.00 59.50 101 GLU A N 1
ATOM 836 C CA . GLU A 1 101 ? -9.508 -8.044 23.983 1.00 59.50 101 GLU A CA 1
ATOM 837 C C . GLU A 1 101 ? -8.628 -8.805 22.958 1.00 59.50 101 GLU A C 1
ATOM 839 O O . GLU A 1 101 ? -7.714 -8.271 22.331 1.00 59.50 101 GLU A O 1
ATOM 844 N N . HIS A 1 102 ? -8.941 -10.099 22.772 1.00 67.38 102 HIS A N 1
ATOM 845 C CA . HIS A 1 102 ? -8.236 -11.068 21.918 1.00 67.38 102 HIS A CA 1
ATOM 846 C C . HIS A 1 102 ? -8.590 -10.914 20.428 1.00 67.38 102 HIS A C 1
ATOM 848 O O . HIS A 1 102 ? -9.083 -11.855 19.812 1.00 67.38 102 HIS A O 1
ATOM 854 N N . LEU A 1 103 ? -8.343 -9.749 19.826 1.00 73.00 103 LEU A N 1
ATOM 855 C CA . LEU A 1 103 ? -8.556 -9.594 18.385 1.00 73.00 103 LEU A CA 1
ATOM 856 C C . LEU A 1 103 ? -7.498 -10.396 17.609 1.00 73.00 103 LEU A C 1
ATOM 858 O O . LEU A 1 103 ? -6.310 -10.061 17.607 1.00 73.00 103 LEU A O 1
ATOM 862 N N . THR A 1 104 ? -7.915 -11.469 16.943 1.00 81.88 104 THR A N 1
ATOM 863 C CA . THR A 1 104 ? -7.023 -12.288 16.116 1.00 81.88 104 THR A CA 1
ATOM 864 C C . THR A 1 104 ? -6.708 -11.600 14.787 1.00 81.88 104 THR A C 1
ATOM 866 O O . THR A 1 104 ? -7.436 -10.731 14.307 1.00 81.88 104 THR A O 1
ATOM 869 N N . THR A 1 105 ? -5.633 -12.035 14.116 1.00 79.00 105 THR A N 1
ATOM 870 C CA . THR A 1 105 ? -5.295 -11.546 12.769 1.00 79.00 105 THR A CA 1
ATOM 871 C C . THR A 1 105 ? -6.462 -11.698 11.796 1.00 79.00 105 THR A C 1
ATOM 873 O O . THR A 1 105 ? -6.717 -10.781 11.025 1.00 79.00 105 THR A O 1
ATOM 876 N N . LYS A 1 106 ? -7.171 -12.832 11.818 1.00 82.00 106 LYS A N 1
ATOM 877 C CA . LYS A 1 106 ? -8.259 -13.108 10.872 1.00 82.00 106 LYS A CA 1
ATOM 878 C C . LYS A 1 106 ? -9.441 -12.161 11.085 1.00 82.00 106 LYS A C 1
ATOM 880 O O . LYS A 1 106 ? -9.944 -11.601 10.117 1.00 82.00 106 LYS A O 1
ATOM 885 N N . GLU A 1 107 ? -9.832 -11.942 12.336 1.00 83.06 107 GLU A N 1
ATOM 886 C CA . GLU A 1 107 ? -10.902 -11.001 12.688 1.00 83.06 107 GLU A CA 1
ATOM 887 C C . GLU A 1 107 ? -10.522 -9.564 12.336 1.00 83.06 107 GLU A C 1
ATOM 889 O O . GLU A 1 107 ? -11.341 -8.830 11.793 1.00 83.06 107 GLU A O 1
ATOM 894 N N . ALA A 1 108 ? -9.264 -9.176 12.561 1.00 83.50 108 ALA A N 1
ATOM 895 C CA . ALA A 1 108 ? -8.760 -7.872 12.150 1.00 83.50 108 ALA A CA 1
ATOM 896 C C . ALA A 1 108 ? -8.807 -7.689 10.623 1.00 83.50 108 ALA A C 1
ATOM 898 O O . ALA A 1 108 ? -9.213 -6.637 10.138 1.00 83.50 108 ALA A O 1
ATOM 899 N N . VAL A 1 109 ? -8.430 -8.708 9.842 1.00 84.69 109 VAL A N 1
ATOM 900 C CA . VAL A 1 109 ? -8.577 -8.651 8.379 1.00 84.69 109 VAL A CA 1
ATOM 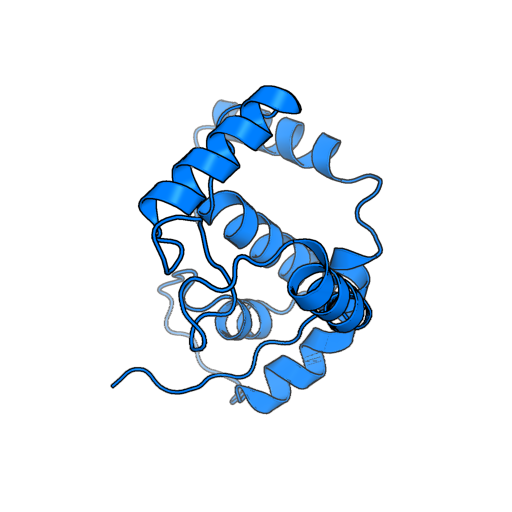901 C C . VAL A 1 109 ? -10.039 -8.444 8.002 1.00 84.69 109 VAL A C 1
ATOM 903 O O . VAL A 1 109 ? -10.319 -7.539 7.223 1.00 84.69 109 VAL A O 1
ATOM 906 N N . GLU A 1 110 ? -10.959 -9.227 8.569 1.00 86.44 110 GLU A N 1
ATOM 907 C CA . GLU A 1 110 ? -12.387 -9.143 8.248 1.00 86.44 110 GLU A CA 1
ATOM 908 C C . GLU A 1 110 ? -12.978 -7.774 8.606 1.00 86.44 110 GLU A C 1
ATOM 910 O O . GLU A 1 110 ? -13.560 -7.105 7.753 1.00 86.44 110 GLU A O 1
ATOM 915 N N . LYS A 1 111 ? -12.737 -7.308 9.836 1.00 86.31 111 LYS A N 1
ATOM 916 C CA . LYS A 1 111 ? -13.188 -6.002 10.333 1.00 86.31 111 LYS A CA 1
ATOM 917 C C . LYS A 1 111 ? -12.620 -4.845 9.504 1.00 86.31 111 LYS A C 1
ATOM 919 O O . LYS A 1 111 ? -13.295 -3.842 9.292 1.00 86.31 111 LYS A O 1
ATOM 924 N N . GLY A 1 112 ? -11.388 -4.985 9.011 1.00 85.06 112 GLY A N 1
ATOM 925 C CA . GLY A 1 112 ? -10.693 -3.961 8.238 1.00 85.06 112 GLY A CA 1
ATOM 926 C C . GLY A 1 112 ? -11.105 -3.848 6.770 1.00 85.06 112 GLY A C 1
ATOM 927 O O . GLY A 1 112 ? -10.833 -2.809 6.175 1.00 85.06 112 GLY A O 1
ATOM 928 N N . LYS A 1 113 ? -11.764 -4.853 6.169 1.00 87.75 113 LYS A N 1
ATOM 929 C CA . LYS A 1 113 ? -12.041 -4.878 4.715 1.00 87.75 113 LYS A CA 1
ATOM 930 C C . LYS A 1 113 ? -12.758 -3.626 4.215 1.00 87.75 113 LYS A C 1
ATOM 932 O O . LYS A 1 113 ? -12.281 -2.984 3.288 1.00 87.75 113 LYS A O 1
ATOM 937 N N . SER A 1 114 ? -13.872 -3.248 4.847 1.00 86.56 114 SER A N 1
ATOM 938 C CA . SER A 1 114 ? -14.640 -2.067 4.422 1.00 86.56 114 SER A CA 1
ATOM 939 C C . SER A 1 114 ? -13.853 -0.767 4.605 1.00 86.56 114 SER A C 1
ATOM 941 O O . SER A 1 114 ? -13.962 0.137 3.781 1.00 86.56 114 SER A O 1
ATOM 943 N N . ALA A 1 115 ? -13.038 -0.672 5.659 1.00 86.50 115 ALA A N 1
ATOM 944 C CA . ALA A 1 115 ? -12.210 0.503 5.901 1.00 86.50 115 ALA A CA 1
ATOM 945 C C . ALA A 1 115 ? -11.082 0.630 4.871 1.00 86.50 115 ALA A C 1
ATOM 947 O O . ALA A 1 115 ? -10.859 1.718 4.349 1.00 86.50 115 ALA A O 1
ATOM 948 N N . VAL A 1 116 ? -10.428 -0.484 4.528 1.00 86.19 116 VAL A N 1
ATOM 949 C CA . VAL A 1 116 ? -9.451 -0.533 3.435 1.00 86.19 116 VAL A CA 1
ATOM 950 C C . VAL A 1 116 ? -10.113 -0.155 2.116 1.00 86.19 116 VAL A C 1
ATOM 952 O O . VAL A 1 116 ? -9.607 0.713 1.418 1.00 86.19 116 VAL A O 1
ATOM 955 N N . GLU A 1 117 ? -11.285 -0.697 1.800 1.00 87.69 117 GLU A N 1
ATOM 956 C CA . GLU A 1 117 ? -11.987 -0.340 0.565 1.00 87.69 117 GLU A CA 1
ATOM 957 C C . GLU A 1 117 ? -12.279 1.169 0.478 1.00 87.69 117 GLU A C 1
ATOM 959 O O . GLU A 1 117 ? -12.011 1.807 -0.540 1.00 87.69 117 GLU A O 1
ATOM 964 N N . LYS A 1 118 ? -12.761 1.771 1.575 1.00 85.38 118 LYS A N 1
ATOM 965 C CA . LYS A 1 118 ? -13.008 3.220 1.663 1.00 85.38 118 LYS A CA 1
ATOM 966 C C . LYS A 1 118 ? -11.728 4.042 1.503 1.00 85.38 118 LYS A C 1
ATOM 968 O O . LYS A 1 118 ? -11.753 5.038 0.785 1.00 85.38 118 LYS A O 1
ATOM 973 N N . LEU A 1 119 ? -10.629 3.622 2.133 1.00 85.44 119 LEU A N 1
ATOM 974 C CA . LEU A 1 119 ? -9.329 4.295 2.056 1.00 85.44 119 LEU A CA 1
ATOM 975 C C . LEU A 1 119 ? -8.847 4.403 0.606 1.00 85.44 119 LEU A C 1
ATOM 977 O O . LEU A 1 119 ? -8.414 5.468 0.175 1.00 85.44 119 LEU A O 1
ATOM 981 N N . PHE A 1 120 ? -8.943 3.312 -0.154 1.00 80.81 120 PHE A N 1
ATOM 982 C CA . PHE A 1 120 ? -8.422 3.258 -1.520 1.00 80.81 120 PHE A CA 1
ATOM 983 C C . PHE A 1 120 ? -9.391 3.820 -2.575 1.00 80.81 120 PHE A C 1
ATOM 985 O O . PHE A 1 120 ? -8.928 4.331 -3.591 1.00 80.81 120 PHE A O 1
ATOM 992 N N . ARG A 1 121 ? -10.711 3.815 -2.333 1.00 77.50 121 ARG A N 1
ATOM 993 C CA . ARG A 1 121 ? -11.703 4.444 -3.232 1.00 77.50 121 ARG A CA 1
ATOM 994 C C . ARG A 1 121 ? -11.912 5.945 -2.992 1.00 77.50 121 ARG A C 1
ATOM 996 O O . ARG A 1 121 ? -12.360 6.640 -3.896 1.00 77.50 121 ARG A O 1
ATOM 1003 N N . GLY A 1 122 ? -11.600 6.453 -1.798 1.00 60.56 122 GLY A N 1
ATOM 1004 C CA . GLY A 1 122 ? -11.862 7.841 -1.383 1.00 60.56 122 GLY A CA 1
ATOM 1005 C C . GLY A 1 122 ? -10.728 8.848 -1.621 1.00 60.56 122 GLY A C 1
ATOM 1006 O O . GLY A 1 122 ? -10.825 9.981 -1.157 1.00 60.56 122 GLY A O 1
ATOM 1007 N N . GLY A 1 123 ? -9.648 8.467 -2.313 1.00 50.41 123 GLY A N 1
ATOM 1008 C CA . GLY A 1 123 ? -8.381 9.216 -2.397 1.00 50.41 123 GLY A CA 1
ATOM 1009 C C . GLY A 1 123 ? -8.373 10.526 -3.204 1.00 50.41 123 GLY A C 1
ATOM 1010 O O . GLY A 1 123 ? -7.320 10.899 -3.715 1.00 50.41 123 GLY A O 1
ATOM 1011 N N . GLY A 1 124 ? -9.509 11.215 -3.346 1.00 42.53 124 GLY A N 1
ATOM 1012 C CA . GLY A 1 124 ? -9.618 12.464 -4.107 1.00 42.53 124 GLY A CA 1
ATOM 1013 C C . GLY A 1 124 ? -9.221 13.739 -3.352 1.00 42.53 124 GLY A C 1
ATOM 1014 O O . GLY A 1 124 ? -8.774 14.677 -4.000 1.00 42.53 124 GLY A O 1
ATOM 1015 N N . ASP A 1 125 ? -9.340 13.789 -2.016 1.00 46.56 125 ASP A N 1
ATOM 1016 C CA . ASP A 1 125 ? -9.448 15.098 -1.328 1.00 46.56 125 ASP A CA 1
ATOM 1017 C C . ASP A 1 125 ? -8.525 15.328 -0.108 1.00 46.56 125 ASP A C 1
ATOM 1019 O O . ASP A 1 125 ? -8.566 16.381 0.517 1.00 46.56 125 ASP A O 1
ATOM 1023 N N . LEU A 1 126 ? -7.659 14.377 0.272 1.00 48.47 126 LEU A N 1
ATOM 1024 C CA . LEU A 1 126 ? -7.061 14.382 1.628 1.00 48.47 126 LEU A CA 1
ATOM 1025 C C . LEU A 1 126 ? -5.549 14.670 1.716 1.00 48.47 126 LEU A C 1
ATOM 1027 O O . LEU A 1 126 ? -5.024 14.856 2.813 1.00 48.47 126 LEU A O 1
ATOM 1031 N N . MET A 1 127 ? -4.822 14.766 0.595 1.00 41.56 127 MET A N 1
ATOM 1032 C CA . MET A 1 127 ? -3.393 15.151 0.619 1.00 41.56 127 MET A CA 1
ATOM 1033 C C . MET A 1 127 ? -3.175 16.621 1.023 1.00 41.56 127 MET A C 1
ATOM 1035 O O . MET A 1 127 ? -2.099 16.964 1.515 1.00 41.56 127 MET A O 1
ATOM 1039 N N . HIS A 1 128 ? -4.193 17.474 0.861 1.00 42.22 128 HIS A N 1
ATOM 1040 C CA . HIS A 1 128 ? -4.135 18.896 1.217 1.00 42.22 128 HIS A CA 1
ATOM 1041 C C . HIS A 1 128 ? -4.107 19.122 2.741 1.00 42.22 128 HIS A C 1
ATOM 1043 O O . HIS A 1 128 ? -3.454 20.049 3.221 1.00 42.22 128 HIS A O 1
ATOM 1049 N N . ASP A 1 129 ? -4.756 18.241 3.510 1.00 44.88 129 ASP A N 1
ATOM 1050 C CA . ASP A 1 129 ? -4.834 18.362 4.969 1.00 44.88 129 ASP A CA 1
ATOM 1051 C C . ASP A 1 129 ? -3.569 17.865 5.673 1.00 44.88 129 ASP A C 1
ATOM 1053 O O . ASP A 1 129 ? -3.163 18.443 6.681 1.00 44.88 129 ASP A O 1
ATOM 1057 N N . TYR A 1 130 ? -2.888 16.856 5.119 1.00 48.16 130 TYR A N 1
ATOM 1058 C CA . TYR A 1 130 ? -1.680 16.288 5.730 1.00 48.16 130 TYR A CA 1
ATOM 1059 C C . TYR A 1 130 ? -0.491 17.262 5.702 1.00 48.16 130 TYR A C 1
ATOM 1061 O O . TYR A 1 130 ? 0.277 17.324 6.660 1.00 48.16 130 TYR A O 1
ATOM 1069 N N . GLN A 1 131 ? -0.339 18.062 4.637 1.00 43.28 131 GLN A N 1
ATOM 1070 C CA . GLN A 1 131 ? 0.687 19.115 4.596 1.00 43.28 131 GLN A CA 1
ATOM 1071 C C . GLN A 1 131 ? 0.415 20.210 5.636 1.00 43.28 131 GLN A C 1
ATOM 1073 O O . GLN A 1 131 ? 1.341 20.616 6.336 1.00 43.28 131 GLN A O 1
ATOM 1078 N N . LYS A 1 132 ? -0.849 20.618 5.814 1.00 44.97 132 LYS A N 1
ATOM 1079 C CA . LYS A 1 132 ? -1.241 21.606 6.833 1.00 44.97 132 LYS A CA 1
ATOM 1080 C C . LYS A 1 132 ? -1.016 21.114 8.262 1.00 44.97 132 LYS A C 1
ATOM 1082 O O . LYS A 1 132 ? -0.447 21.849 9.066 1.00 44.97 132 LYS A O 1
ATOM 1087 N N . THR A 1 133 ? -1.412 19.880 8.578 1.00 46.53 133 THR A N 1
ATOM 1088 C CA . THR A 1 133 ? -1.219 19.319 9.929 1.00 46.53 133 THR A CA 1
ATOM 1089 C C . THR A 1 133 ? 0.263 19.126 10.255 1.00 46.53 133 THR A C 1
ATOM 1091 O O . THR A 1 133 ? 0.693 19.452 11.358 1.00 46.53 133 THR A O 1
ATOM 1094 N N . TRP A 1 134 ? 1.092 18.687 9.299 1.00 44.28 134 TRP A N 1
ATOM 1095 C CA . TRP A 1 134 ? 2.539 18.542 9.528 1.00 44.28 134 TRP A CA 1
ATOM 1096 C C . TRP A 1 134 ? 3.300 19.863 9.658 1.00 44.28 134 TRP A C 1
ATOM 1098 O O . TRP A 1 134 ? 4.316 19.908 10.357 1.00 44.28 134 TRP A O 1
ATOM 1108 N N . GLU A 1 135 ? 2.845 20.934 9.009 1.00 43.78 135 GLU A N 1
ATOM 1109 C CA . GLU A 1 135 ? 3.415 22.270 9.213 1.00 43.78 135 GLU A CA 1
ATOM 1110 C C . GLU A 1 135 ? 3.004 22.862 10.569 1.00 43.78 135 GLU A C 1
ATOM 1112 O O . GLU A 1 135 ? 3.852 23.437 11.251 1.00 43.78 135 GLU A O 1
ATOM 1117 N N . GLN A 1 136 ? 1.767 22.627 11.023 1.00 42.50 136 GLN A N 1
ATOM 1118 C CA . GLN A 1 136 ? 1.288 23.060 12.344 1.00 42.50 136 GLN A CA 1
ATOM 1119 C C . GLN A 1 136 ? 1.977 22.333 13.511 1.00 42.50 136 GLN A C 1
ATOM 1121 O O . GLN A 1 136 ? 2.356 22.972 14.494 1.00 42.50 136 GLN A O 1
ATOM 1126 N N . HIS A 1 137 ? 2.233 21.027 13.395 1.00 45.28 137 HIS A N 1
ATOM 1127 C CA . HIS A 1 137 ? 2.927 20.268 14.446 1.00 45.28 137 HIS A CA 1
ATOM 1128 C C . HIS A 1 137 ? 4.432 20.571 14.543 1.00 45.28 137 HIS A C 1
ATOM 1130 O O . HIS A 1 137 ? 5.049 20.321 15.575 1.00 45.28 137 HIS A O 1
ATOM 1136 N N . LYS A 1 138 ? 5.050 21.165 13.511 1.00 45.66 138 LYS A N 1
ATOM 1137 C CA . LYS A 1 138 ? 6.436 21.661 13.610 1.00 45.66 138 LYS A CA 1
ATOM 1138 C C . LYS A 1 138 ? 6.555 22.965 14.393 1.00 45.66 138 LYS A C 1
ATOM 1140 O O . LYS A 1 138 ? 7.631 23.247 14.912 1.00 45.66 138 LYS A O 1
ATOM 1145 N N . THR A 1 139 ? 5.482 23.748 14.479 1.00 45.94 139 THR A N 1
ATOM 1146 C CA . THR A 1 139 ? 5.474 25.018 15.215 1.00 45.94 139 THR A CA 1
ATOM 1147 C C . THR A 1 139 ? 5.183 24.875 16.709 1.00 45.94 139 THR A C 1
ATOM 1149 O O . THR A 1 139 ? 5.546 25.783 17.449 1.00 45.94 139 THR A O 1
ATOM 1152 N N . ASP A 1 140 ? 4.594 23.763 17.176 1.00 40.97 140 ASP A N 1
ATOM 1153 C CA . ASP A 1 140 ? 4.225 23.605 18.599 1.00 40.97 140 ASP A CA 1
ATOM 1154 C C . ASP A 1 140 ? 5.258 22.872 19.477 1.00 40.97 140 ASP A C 1
ATOM 1156 O O . ASP A 1 140 ? 5.139 22.875 20.700 1.00 40.97 140 ASP A O 1
ATOM 1160 N N . GLY A 1 141 ? 6.308 22.289 18.889 1.00 37.03 141 GLY A N 1
ATOM 1161 C CA . GLY A 1 141 ? 7.400 21.684 19.656 1.00 37.03 141 GLY A CA 1
ATOM 1162 C C . GLY A 1 141 ? 7.027 20.457 20.503 1.00 37.03 141 GLY A C 1
ATOM 1163 O O . GLY A 1 141 ? 7.843 20.036 21.323 1.00 37.03 141 GLY A O 1
ATOM 1164 N N . SER A 1 142 ? 5.861 19.835 20.316 1.00 33.00 142 SER A N 1
ATOM 1165 C CA . SER A 1 142 ? 5.494 18.594 21.000 1.00 33.00 142 SER A CA 1
ATOM 1166 C C . SER A 1 142 ? 5.800 17.373 20.125 1.00 33.00 142 SER A C 1
ATOM 1168 O O . SER A 1 142 ? 5.070 16.971 19.225 1.00 33.00 142 SER A O 1
ATOM 1170 N N . THR A 1 143 ? 6.958 16.762 20.380 1.00 37.62 143 THR A N 1
ATOM 1171 C CA . THR A 1 143 ? 7.264 15.427 19.850 1.00 37.62 143 THR A CA 1
ATOM 1172 C C . THR A 1 143 ? 6.528 14.410 20.715 1.00 37.62 143 THR A C 1
ATOM 1174 O O . THR A 1 143 ? 6.876 14.243 21.883 1.00 37.62 143 THR A O 1
ATOM 1177 N N . GLY A 1 144 ? 5.520 13.733 20.166 1.00 30.73 144 GLY A N 1
ATOM 1178 C CA . GLY A 1 144 ? 4.780 12.717 20.904 1.00 30.73 144 GLY A CA 1
ATOM 1179 C C . GLY A 1 144 ? 3.925 11.817 20.019 1.00 30.73 144 GLY A C 1
ATOM 1180 O O . GLY A 1 144 ? 2.807 12.189 19.685 1.00 30.73 144 GLY A O 1
ATOM 1181 N N . ILE A 1 145 ? 4.452 10.600 19.810 1.00 33.41 145 ILE A N 1
ATOM 1182 C CA . ILE A 1 145 ? 3.826 9.358 19.300 1.00 33.41 145 ILE A CA 1
ATOM 1183 C C . ILE A 1 145 ? 3.877 9.152 17.778 1.00 33.41 145 ILE A C 1
ATOM 1185 O O . ILE A 1 145 ? 3.161 9.835 17.020 1.00 33.41 145 ILE A O 1
#

Foldseek 3Di:
DDDDADAAAAPCVVVVLVCCVVPPADVQEVPESHADPPGHDDPVNQQVVQCVVCVVVVNHPGGDVVVLVLCLVQLCVQQVDNVLSCLNSPDPDDPDDDDDDDCDRVNSNVSSNVSNNCSVVVPPPPPVVVVVVVVVVVVPPDDDD

Radius of gyration: 17.85 Å; chains: 1; bounding box: 33×43×49 Å